Protein AF-A0AA38M912-F1 (afdb_monomer)

Mean predicted aligned error: 12.71 Å

Radius of gyration: 18.91 Å; Cα contacts (8 Å, |Δi|>4): 103; chains: 1; bounding box: 50×35×45 Å

Solvent-accessible surface area (backbone atoms only — not comparable to full-atom values): 8338 Å² total; per-residue (Å²): 144,74,76,74,65,67,74,74,74,66,80,50,88,76,58,61,54,60,59,48,54,52,50,52,52,54,55,40,49,53,43,69,71,44,100,64,55,73,65,56,34,49,52,52,39,48,41,54,52,34,39,79,68,66,34,66,69,32,48,50,48,58,66,17,42,56,68,89,63,87,45,54,94,74,69,52,79,80,75,76,38,41,57,70,59,23,54,67,40,70,46,81,50,100,88,49,75,48,70,42,76,60,66,54,69,57,76,75,78,92,66,63,82,86,61,62,86,81,49,88,86,64,77,82,84,48,70,51,70,48,71,122

Organism: NCBI:txid2755281

Sequence (132 aa):
MKTALVFLLTVSLSQCKLPLTFFKLQATQFVKNSNTSANCATDLSLLISDLFDMKMWALKMFDATTKLDAGILRGNMHFVGDYDLCVSIKEETKTRTVEGKYCSAIITLNTSFTELHEQMPKLKNVLHFRSK

pLDDT: mean 73.3, std 18.1, range [40.56, 95.06]

Foldseek 3Di:
DPPPVVVPPPPDVVVVVVVLVVVLVVQLVVLVPDPDDPVRSVLSNVLSVVVSVVPPLSVLCVQQFFDDDPCVVVVPDDGHGNPVSQQPRWDQDPVGIDGGWDKDWDADDPDDPVVVVPDPVPPPPRTDIDTD

Nearest PDB structures (foldseek):
  5dwk-assembly1_B  TM=7.271E-01  e=6.590E+00  Escherichia coli K-12

Structure (mmCIF, N/CA/C/O backbone):
data_AF-A0AA38M912-F1
#
_entry.id   AF-A0AA38M912-F1
#
loop_
_atom_site.group_PDB
_atom_site.id
_atom_site.type_symbol
_atom_site.label_atom_id
_atom_site.label_alt_id
_atom_site.label_comp_id
_atom_site.label_asym_id
_atom_site.label_entity_id
_atom_site.label_seq_id
_atom_site.pdbx_PDB_ins_code
_atom_site.Cartn_x
_atom_site.Cartn_y
_atom_site.Cartn_z
_atom_site.occupancy
_atom_site.B_iso_or_equiv
_atom_site.auth_seq_id
_atom_site.auth_comp_id
_atom_site.auth_asym_id
_atom_site.auth_atom_id
_atom_site.pdbx_PDB_model_num
ATOM 1 N N . MET A 1 1 ? 37.390 -16.144 4.191 1.00 49.75 1 MET A N 1
ATOM 2 C CA . MET A 1 1 ? 36.167 -16.981 4.206 1.00 49.75 1 MET A CA 1
ATOM 3 C C . MET A 1 1 ? 35.567 -17.140 5.619 1.00 49.75 1 MET A C 1
ATOM 5 O O . MET A 1 1 ? 35.113 -18.216 5.972 1.00 49.75 1 MET A O 1
ATOM 9 N N . LYS A 1 2 ? 35.557 -16.077 6.446 1.00 42.19 2 LYS A N 1
ATOM 10 C CA . LYS A 1 2 ? 34.979 -16.086 7.813 1.00 42.19 2 LYS A CA 1
ATOM 11 C C . LYS A 1 2 ? 33.892 -15.014 8.021 1.00 42.19 2 LYS A C 1
ATOM 13 O O . LYS A 1 2 ? 33.230 -15.004 9.046 1.00 42.19 2 LYS A O 1
ATOM 18 N N . THR A 1 3 ? 33.670 -14.148 7.033 1.00 49.22 3 THR A N 1
ATOM 19 C CA . THR A 1 3 ? 32.730 -13.016 7.092 1.00 49.22 3 THR A CA 1
ATOM 20 C C . THR A 1 3 ? 31.290 -13.368 6.702 1.00 49.22 3 THR A C 1
ATOM 22 O O . THR A 1 3 ? 30.375 -12.662 7.104 1.00 49.22 3 THR A O 1
ATOM 25 N N . ALA A 1 4 ? 31.054 -14.475 5.989 1.00 46.16 4 ALA A N 1
ATOM 26 C CA . ALA A 1 4 ? 29.708 -14.870 5.552 1.00 46.16 4 ALA A CA 1
ATOM 27 C C . ALA A 1 4 ? 28.857 -15.529 6.659 1.00 46.16 4 ALA A C 1
ATOM 29 O O . ALA A 1 4 ? 27.633 -15.467 6.613 1.00 46.16 4 ALA A O 1
ATOM 30 N N . LEU A 1 5 ? 29.485 -16.134 7.676 1.00 45.34 5 LEU A N 1
ATOM 31 C CA . LEU A 1 5 ? 28.772 -16.907 8.704 1.00 45.34 5 LEU A CA 1
ATOM 32 C C . LEU A 1 5 ? 28.100 -16.025 9.776 1.00 45.34 5 LEU A C 1
ATOM 34 O O . LEU A 1 5 ? 27.128 -16.446 10.395 1.00 45.34 5 LEU A O 1
ATOM 38 N N . VAL A 1 6 ? 28.586 -14.793 9.978 1.00 49.69 6 VAL A N 1
ATOM 39 C CA . VAL A 1 6 ? 28.044 -13.857 10.985 1.00 49.69 6 VAL A CA 1
ATOM 40 C C . VAL A 1 6 ? 26.676 -13.303 10.566 1.00 49.69 6 VAL A C 1
ATOM 42 O O . VAL A 1 6 ? 25.839 -13.035 11.422 1.00 49.69 6 VAL A O 1
ATOM 45 N N . PHE A 1 7 ? 26.403 -13.201 9.261 1.00 48.16 7 PHE A N 1
ATOM 46 C CA . PHE A 1 7 ? 25.123 -12.691 8.757 1.00 48.16 7 PHE A CA 1
ATOM 47 C C . PHE A 1 7 ? 23.961 -13.685 8.884 1.00 48.16 7 PHE A C 1
ATOM 49 O O . PHE A 1 7 ? 22.809 -13.263 8.884 1.00 48.16 7 PHE A O 1
ATOM 56 N N . LEU A 1 8 ? 24.235 -14.988 9.016 1.00 48.09 8 LEU A N 1
ATOM 57 C CA . LEU A 1 8 ? 23.186 -16.015 9.007 1.00 48.09 8 LEU A CA 1
ATOM 58 C C . LEU A 1 8 ? 22.677 -16.408 10.403 1.00 48.09 8 LEU A C 1
ATOM 60 O O . LEU A 1 8 ? 21.660 -17.087 10.491 1.00 48.09 8 LEU A O 1
ATOM 64 N N . LEU A 1 9 ? 23.327 -15.974 11.491 1.00 49.62 9 LEU A N 1
ATOM 65 C CA . LEU A 1 9 ? 22.985 -16.418 12.853 1.00 49.62 9 LEU A CA 1
ATOM 66 C C . LEU A 1 9 ? 22.326 -15.361 13.757 1.00 49.62 9 LEU A C 1
ATOM 68 O O . LEU A 1 9 ? 22.006 -15.684 14.898 1.00 49.62 9 LEU A O 1
ATOM 72 N N . THR A 1 10 ? 22.065 -14.129 13.299 1.00 49.53 10 THR A N 1
ATOM 73 C CA . THR A 1 10 ? 21.469 -13.086 14.168 1.00 49.53 10 THR A CA 1
ATOM 74 C C . THR A 1 10 ? 20.030 -12.685 13.860 1.00 49.53 10 THR A C 1
ATOM 76 O O . THR A 1 10 ? 19.454 -11.931 14.645 1.00 49.53 10 THR A O 1
ATOM 79 N N . VAL A 1 11 ? 19.366 -13.229 12.835 1.00 50.62 11 VAL A N 1
ATOM 80 C CA . VAL A 1 11 ? 17.922 -12.977 12.661 1.00 50.62 11 VAL A CA 1
ATOM 81 C C . VAL A 1 11 ? 17.114 -13.954 13.518 1.00 50.62 11 VAL A C 1
ATOM 83 O O . VAL A 1 11 ? 16.403 -14.831 13.040 1.00 50.62 11 VAL A O 1
ATOM 86 N N . SER A 1 12 ? 17.240 -13.793 14.835 1.00 48.69 12 SER A N 1
ATOM 87 C CA . SER A 1 12 ? 16.222 -14.249 15.777 1.00 48.69 12 SER A CA 1
ATOM 88 C C . SER A 1 12 ? 14.915 -13.527 15.437 1.00 48.69 12 SER A C 1
ATOM 90 O O . SER A 1 12 ? 14.922 -12.315 15.213 1.00 48.69 12 SER A O 1
ATOM 92 N N . LEU A 1 13 ? 13.791 -14.248 15.427 1.00 52.91 13 LEU A N 1
ATOM 93 C CA . LEU A 1 13 ? 12.436 -13.754 15.118 1.00 52.91 13 LEU A CA 1
ATOM 94 C C . LEU A 1 13 ? 12.008 -12.501 15.923 1.00 52.91 13 LEU A C 1
ATOM 96 O O . LEU A 1 13 ? 11.016 -11.857 15.587 1.00 52.91 13 LEU A O 1
ATOM 100 N N . SER A 1 14 ? 12.768 -12.111 16.952 1.00 53.31 14 SER A N 1
ATOM 101 C CA . SER A 1 14 ? 12.571 -10.887 17.740 1.00 53.31 14 SER A CA 1
ATOM 102 C C . SER A 1 14 ? 13.218 -9.621 17.135 1.00 53.31 14 SER A C 1
ATOM 104 O O . SER A 1 14 ? 12.787 -8.509 17.431 1.00 53.31 14 SER A O 1
ATOM 106 N N . GLN A 1 15 ? 14.206 -9.752 16.239 1.00 50.78 15 GLN A N 1
ATOM 107 C CA . GLN A 1 15 ? 14.866 -8.616 15.571 1.00 50.78 15 GLN A CA 1
ATOM 108 C C . GLN A 1 15 ? 14.215 -8.203 14.246 1.00 50.78 15 GLN A C 1
ATOM 110 O O . GLN A 1 15 ? 14.634 -7.215 13.659 1.00 50.78 15 GLN A O 1
ATOM 115 N N . CYS A 1 16 ? 13.157 -8.879 13.787 1.00 55.03 16 CYS A N 1
ATOM 116 C CA . CYS A 1 16 ? 12.419 -8.450 12.593 1.00 55.03 16 CYS A CA 1
ATOM 117 C C . CYS A 1 16 ? 11.542 -7.211 12.849 1.00 55.03 16 CYS A C 1
ATOM 119 O O . CYS A 1 16 ? 11.244 -6.468 11.922 1.00 55.03 16 CYS A O 1
ATOM 121 N N . LYS A 1 17 ? 11.150 -6.934 14.102 1.00 54.09 17 LYS A N 1
ATOM 122 C CA . LYS A 1 17 ? 10.293 -5.776 14.426 1.00 54.09 17 LYS A CA 1
ATOM 123 C C . LYS A 1 17 ? 11.035 -4.442 14.367 1.00 54.09 17 LYS A C 1
ATOM 125 O O . LYS A 1 17 ? 10.459 -3.458 13.925 1.00 54.09 17 LYS A O 1
ATOM 130 N N . LEU A 1 18 ? 12.298 -4.417 14.790 1.00 55.12 18 LEU A N 1
ATOM 131 C CA . LEU A 1 18 ? 13.135 -3.214 14.821 1.00 55.12 18 LEU A CA 1
ATOM 132 C C . LEU A 1 18 ? 13.348 -2.565 13.433 1.00 55.12 18 LEU A C 1
ATOM 134 O O . LEU A 1 18 ? 13.175 -1.352 13.317 1.00 55.12 18 LEU A O 1
ATOM 138 N N . PRO A 1 19 ? 13.662 -3.323 12.362 1.00 66.31 19 PRO A N 1
ATOM 139 C CA . PRO A 1 19 ? 13.733 -2.759 11.023 1.00 66.31 19 PRO A CA 1
ATOM 140 C C . PRO A 1 19 ? 12.350 -2.348 10.508 1.00 66.31 19 PRO A C 1
ATOM 142 O O . PRO A 1 19 ? 12.260 -1.315 9.854 1.00 66.31 19 PRO A O 1
ATOM 145 N N . LEU A 1 20 ? 11.264 -3.070 10.834 1.00 68.69 20 LEU A N 1
ATOM 146 C CA . LEU A 1 20 ? 9.912 -2.663 10.417 1.00 68.69 20 LEU A CA 1
ATOM 147 C C . LEU A 1 20 ? 9.458 -1.357 11.086 1.00 68.69 20 LEU A C 1
ATOM 149 O O . LEU A 1 20 ? 8.880 -0.513 10.411 1.00 68.69 20 LEU A O 1
ATOM 153 N N . THR A 1 21 ? 9.718 -1.144 12.379 1.00 73.94 21 THR A N 1
ATOM 154 C CA . THR A 1 21 ? 9.339 0.111 13.056 1.00 73.94 21 THR A CA 1
ATOM 155 C C . THR A 1 21 ? 10.149 1.295 12.542 1.00 73.94 21 THR A C 1
ATOM 157 O O . THR A 1 21 ? 9.588 2.368 12.314 1.00 73.94 21 THR A O 1
ATOM 160 N N . PHE A 1 22 ? 11.444 1.093 12.291 1.00 78.62 22 PHE A N 1
ATOM 161 C CA . PHE A 1 22 ? 12.293 2.092 11.652 1.00 78.62 22 PHE A CA 1
ATOM 162 C C . PHE A 1 22 ? 11.800 2.421 10.234 1.00 78.62 22 PHE A C 1
ATOM 164 O O . PHE A 1 22 ? 11.614 3.592 9.903 1.00 78.62 22 PHE A O 1
ATOM 171 N N . PHE A 1 23 ? 11.488 1.401 9.429 1.00 78.94 23 PHE A N 1
ATOM 172 C CA . PHE A 1 23 ? 10.968 1.575 8.072 1.00 78.94 23 PHE A CA 1
ATOM 173 C C . PHE A 1 23 ? 9.582 2.253 8.067 1.00 78.94 23 PHE A C 1
ATOM 175 O O . PHE A 1 23 ? 9.351 3.151 7.260 1.00 78.94 23 PHE A O 1
ATOM 182 N N . LYS A 1 24 ? 8.694 1.940 9.027 1.00 83.69 24 LYS A N 1
ATOM 183 C CA . LYS A 1 24 ? 7.387 2.609 9.230 1.00 83.69 24 LYS A CA 1
ATOM 184 C C . LYS A 1 24 ? 7.548 4.100 9.531 1.00 83.69 24 LYS A C 1
ATOM 186 O O . LYS A 1 24 ? 6.842 4.935 8.958 1.00 83.69 24 LYS A O 1
ATOM 191 N N . LEU A 1 25 ? 8.493 4.455 10.402 1.00 83.25 25 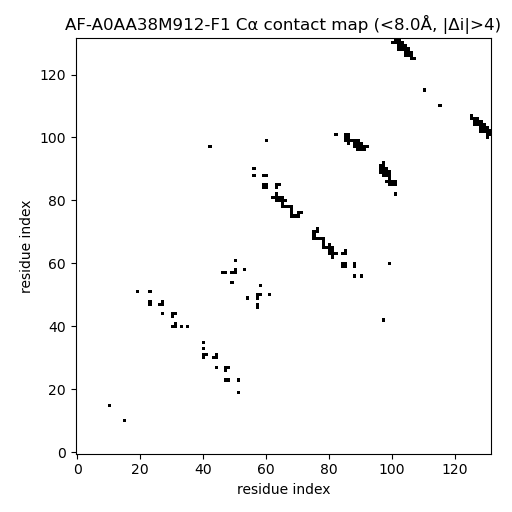LEU A N 1
ATOM 192 C CA . LEU A 1 25 ? 8.785 5.851 10.738 1.00 83.25 25 LEU A CA 1
ATOM 193 C C . LEU A 1 25 ? 9.358 6.616 9.543 1.00 83.25 25 LEU A C 1
ATOM 195 O O . LEU A 1 25 ? 8.902 7.720 9.252 1.00 83.25 25 LEU A O 1
ATOM 199 N N . GLN A 1 26 ? 10.314 6.030 8.821 1.00 84.00 26 GLN A N 1
ATOM 200 C CA . GLN A 1 26 ? 10.899 6.677 7.647 1.00 84.00 26 GLN A CA 1
ATOM 201 C C . GLN A 1 26 ? 9.874 6.870 6.524 1.00 84.00 26 GLN A C 1
ATOM 203 O O . GLN A 1 26 ? 9.783 7.961 5.961 1.00 84.00 26 GLN A O 1
ATOM 208 N N . ALA A 1 27 ? 9.056 5.853 6.244 1.00 83.81 27 ALA A N 1
ATOM 209 C CA . ALA A 1 27 ? 8.032 5.917 5.207 1.00 83.81 27 ALA A CA 1
ATOM 210 C C . ALA A 1 27 ? 6.975 6.994 5.507 1.00 83.81 27 ALA A C 1
ATOM 212 O O . ALA A 1 27 ? 6.645 7.804 4.643 1.00 83.81 27 ALA A O 1
ATOM 213 N N . THR A 1 28 ? 6.486 7.072 6.748 1.00 85.19 28 THR A N 1
ATOM 214 C CA . THR A 1 28 ? 5.505 8.104 7.133 1.00 85.19 28 THR A CA 1
ATOM 215 C C . THR A 1 28 ? 6.097 9.516 7.137 1.00 85.19 28 THR A C 1
ATOM 217 O O . THR A 1 28 ? 5.412 10.461 6.750 1.00 85.19 28 THR A O 1
ATOM 220 N N . GLN A 1 29 ? 7.368 9.687 7.515 1.00 85.69 29 GLN A N 1
ATOM 221 C CA . GLN A 1 29 ? 8.055 10.983 7.430 1.00 85.69 29 GLN A CA 1
ATOM 222 C C . GLN A 1 29 ? 8.236 11.453 5.986 1.00 85.69 29 GLN A C 1
ATOM 224 O O . GLN A 1 29 ? 7.990 12.619 5.685 1.00 85.69 29 GLN A O 1
ATOM 229 N N . PHE A 1 30 ? 8.603 10.549 5.075 1.00 88.50 30 PHE A N 1
ATOM 230 C CA . PHE A 1 30 ? 8.711 10.873 3.654 1.00 88.50 30 PHE A CA 1
ATOM 231 C C . PHE A 1 30 ? 7.391 11.423 3.096 1.00 88.50 30 PHE A C 1
ATOM 233 O O . PHE A 1 30 ? 7.377 12.454 2.427 1.00 88.50 30 PHE A O 1
ATOM 240 N N . VAL A 1 31 ? 6.273 10.781 3.440 1.00 87.62 31 VAL A N 1
ATOM 241 C CA . VAL A 1 31 ? 4.934 11.217 3.023 1.00 87.62 31 VAL A CA 1
ATOM 242 C C . VAL A 1 31 ? 4.581 12.585 3.593 1.00 87.62 31 VAL A C 1
ATOM 244 O O . VAL A 1 31 ? 4.116 13.450 2.854 1.00 87.62 31 VAL A O 1
ATOM 247 N N . LYS A 1 32 ? 4.844 12.811 4.883 1.00 84.94 32 LYS A N 1
ATOM 248 C CA . LYS A 1 32 ? 4.586 14.103 5.538 1.00 84.94 32 LYS A CA 1
ATOM 249 C C . LYS A 1 32 ? 5.397 15.252 4.940 1.00 84.94 32 LYS A C 1
ATOM 251 O O . LYS A 1 32 ? 4.900 16.369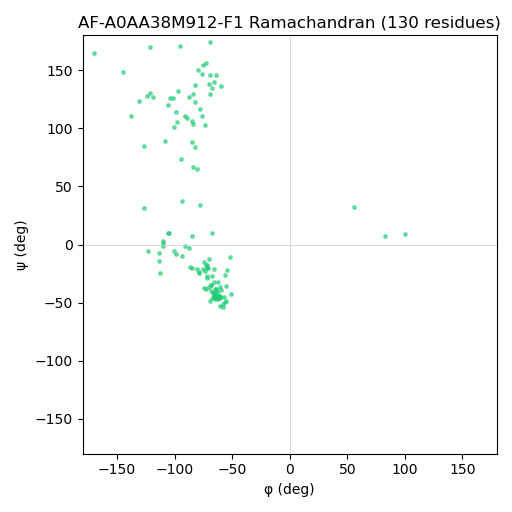 4.891 1.00 84.94 32 LYS A O 1
ATOM 256 N N . ASN A 1 33 ? 6.608 14.970 4.464 1.00 86.38 33 ASN A N 1
ATOM 257 C CA . ASN A 1 33 ? 7.498 15.963 3.859 1.00 86.38 33 ASN A CA 1
ATOM 258 C C . ASN A 1 33 ? 7.265 16.152 2.350 1.00 86.38 33 ASN A C 1
ATOM 260 O O . ASN A 1 33 ? 7.933 16.974 1.722 1.00 86.38 33 ASN A O 1
ATOM 264 N N . SER A 1 34 ? 6.355 15.385 1.744 1.00 84.38 34 SER A N 1
ATOM 265 C CA . SER A 1 34 ? 6.044 15.500 0.320 1.00 84.38 34 SER A CA 1
ATOM 266 C C . SER A 1 34 ? 5.164 16.722 0.031 1.00 84.38 34 SER A C 1
ATOM 268 O O . SER A 1 34 ? 4.310 17.100 0.831 1.00 84.38 34 SER A O 1
ATOM 270 N N . ASN A 1 35 ? 5.345 17.342 -1.139 1.00 84.94 35 ASN A N 1
ATOM 271 C CA . ASN A 1 35 ? 4.519 18.467 -1.587 1.00 84.94 35 ASN A CA 1
ATOM 272 C C . ASN A 1 35 ? 3.186 17.963 -2.176 1.00 84.94 35 ASN A C 1
ATOM 274 O O . ASN A 1 35 ? 2.954 18.052 -3.380 1.00 84.94 35 ASN A O 1
ATOM 278 N N . THR A 1 36 ? 2.354 17.347 -1.335 1.00 84.06 36 THR A N 1
ATOM 279 C CA . THR A 1 36 ? 1.032 16.806 -1.690 1.00 84.06 36 THR A CA 1
ATOM 280 C C . THR A 1 36 ? -0.067 17.453 -0.846 1.00 84.06 36 THR A C 1
ATOM 282 O O . THR A 1 36 ? 0.205 18.167 0.119 1.00 84.06 36 THR A O 1
ATOM 285 N N . SER A 1 37 ? -1.332 17.218 -1.195 1.00 88.94 37 SER A N 1
ATOM 286 C CA . SER A 1 37 ? -2.451 17.729 -0.399 1.00 88.94 37 SER A CA 1
ATOM 287 C C . SER A 1 37 ? -2.469 17.101 1.000 1.00 88.94 37 SER A C 1
ATOM 289 O O . SER A 1 37 ? -2.163 15.919 1.170 1.00 88.94 37 SER A O 1
ATOM 291 N N . ALA A 1 38 ? -2.891 17.866 2.013 1.00 87.12 38 ALA A N 1
ATOM 292 C CA . ALA A 1 38 ? -2.967 17.379 3.395 1.00 87.12 38 ALA A CA 1
ATOM 293 C C . ALA A 1 38 ? -3.824 16.104 3.527 1.00 87.12 38 ALA A C 1
ATOM 295 O O . ALA A 1 38 ? -3.489 15.196 4.291 1.00 87.12 38 ALA A O 1
ATOM 296 N N . ASN A 1 39 ? -4.895 16.000 2.732 1.00 87.31 39 ASN A N 1
ATOM 297 C CA . ASN A 1 39 ? -5.733 14.804 2.675 1.00 87.31 39 ASN A CA 1
ATOM 298 C C . ASN A 1 39 ? -4.965 13.591 2.135 1.00 87.31 39 ASN A C 1
ATOM 300 O O . ASN A 1 39 ? -4.997 12.547 2.777 1.00 87.31 39 ASN A O 1
ATOM 304 N N . CYS A 1 40 ? -4.225 13.752 1.032 1.00 85.75 40 CYS A N 1
ATOM 305 C CA . CYS A 1 40 ? -3.424 12.686 0.429 1.00 85.75 40 CYS A CA 1
ATOM 306 C C . CYS A 1 40 ? -2.304 12.213 1.366 1.00 85.75 40 CYS A C 1
ATOM 308 O O . CYS A 1 40 ? -2.136 11.014 1.574 1.00 85.75 40 CYS A O 1
ATOM 310 N N . ALA A 1 41 ? -1.586 13.143 2.004 1.00 89.50 41 ALA A N 1
ATOM 311 C CA . ALA A 1 41 ? -0.547 12.796 2.973 1.00 89.50 41 ALA A CA 1
ATOM 312 C C . ALA A 1 41 ? -1.111 12.011 4.172 1.00 89.50 41 ALA A C 1
ATOM 314 O O . ALA A 1 41 ? -0.468 11.090 4.681 1.00 89.50 41 ALA A O 1
ATOM 315 N N . THR A 1 42 ? -2.323 12.361 4.611 1.00 90.69 42 THR A N 1
ATOM 316 C CA . THR A 1 42 ? -3.012 11.683 5.715 1.00 90.69 42 THR A CA 1
ATOM 317 C C . THR A 1 42 ? -3.442 10.271 5.321 1.00 90.69 42 THR A C 1
ATOM 319 O O . THR A 1 42 ? -3.128 9.327 6.045 1.00 90.69 42 THR A O 1
ATOM 322 N N . ASP A 1 43 ? -4.090 10.106 4.164 1.00 89.75 43 ASP A N 1
ATOM 323 C CA . ASP A 1 43 ? -4.543 8.795 3.668 1.00 89.75 43 ASP A CA 1
ATOM 324 C C . ASP A 1 43 ? -3.366 7.856 3.413 1.00 89.75 43 ASP A C 1
ATOM 326 O O . ASP A 1 43 ? -3.393 6.688 3.799 1.00 89.75 43 ASP A O 1
ATOM 330 N N . LEU A 1 44 ? -2.283 8.380 2.838 1.00 90.12 44 LEU A N 1
ATOM 331 C CA . LEU A 1 44 ? -1.084 7.601 2.570 1.00 90.12 44 LEU A CA 1
ATOM 332 C C . LEU A 1 44 ? -0.344 7.222 3.863 1.00 90.12 44 LEU A C 1
ATOM 334 O O . LEU A 1 44 ? 0.147 6.102 3.984 1.00 90.12 44 LEU A O 1
ATOM 338 N N . SER A 1 45 ? -0.310 8.105 4.867 1.00 92.00 45 SER A N 1
ATOM 339 C CA . SER A 1 45 ? 0.243 7.768 6.190 1.00 92.00 45 SER A CA 1
ATOM 340 C C . SER A 1 45 ? -0.563 6.667 6.885 1.00 92.00 45 SER A C 1
ATOM 342 O O . SER A 1 45 ? 0.017 5.800 7.541 1.00 92.00 45 SER A O 1
ATOM 344 N N . LEU A 1 46 ? -1.889 6.694 6.734 1.00 92.50 46 LEU A N 1
ATOM 345 C CA . LEU A 1 46 ? -2.800 5.686 7.270 1.00 92.50 46 LEU A CA 1
ATOM 346 C C . LEU A 1 46 ? -2.621 4.338 6.567 1.00 92.50 46 LEU A C 1
ATOM 348 O O . LEU A 1 46 ? -2.461 3.329 7.248 1.00 92.50 46 LEU A O 1
ATOM 352 N N . LEU A 1 47 ? -2.551 4.336 5.232 1.00 91.75 47 LEU A N 1
ATOM 353 C CA . LEU A 1 47 ? -2.239 3.147 4.438 1.00 91.75 47 LEU A CA 1
ATOM 354 C C . LEU A 1 47 ? -0.912 2.522 4.867 1.00 91.75 47 LEU A C 1
ATOM 356 O O . LEU A 1 47 ? -0.864 1.324 5.127 1.00 91.75 47 LEU A O 1
ATOM 360 N N . ILE A 1 48 ? 0.150 3.325 4.995 1.00 92.56 48 ILE A N 1
ATOM 361 C CA . ILE A 1 48 ? 1.449 2.840 5.471 1.00 92.56 48 ILE A CA 1
ATOM 362 C C . ILE A 1 48 ? 1.291 2.227 6.860 1.00 92.56 48 ILE A C 1
ATOM 364 O O . ILE A 1 48 ? 1.715 1.097 7.078 1.00 92.56 48 ILE A O 1
ATOM 368 N N . SER A 1 49 ? 0.663 2.937 7.802 1.00 91.88 49 SER A N 1
ATOM 369 C CA . SER A 1 49 ? 0.503 2.424 9.163 1.00 91.88 49 SER A CA 1
ATOM 370 C C . SER A 1 49 ? -0.208 1.074 9.193 1.00 91.88 49 SER A C 1
ATOM 372 O O . SER A 1 49 ? 0.301 0.145 9.822 1.00 91.88 49 SER A O 1
ATOM 374 N N . ASP A 1 50 ? -1.334 0.973 8.494 1.00 93.06 50 ASP A N 1
ATOM 375 C CA . ASP A 1 50 ? -2.187 -0.210 8.467 1.00 93.06 50 ASP A CA 1
ATOM 376 C C . ASP A 1 50 ? -1.560 -1.370 7.682 1.00 93.06 50 ASP A C 1
ATOM 378 O O . ASP A 1 50 ? -1.805 -2.529 8.013 1.00 93.06 50 ASP A O 1
ATOM 382 N N . LEU A 1 51 ? -0.693 -1.077 6.707 1.00 92.38 51 LEU A N 1
ATOM 383 C CA . LEU A 1 51 ? 0.108 -2.077 6.002 1.00 92.38 51 LEU A CA 1
ATOM 384 C C . LEU A 1 51 ? 1.103 -2.756 6.951 1.00 92.38 51 LEU A C 1
ATOM 386 O O . LEU A 1 51 ? 1.192 -3.980 6.980 1.00 92.38 51 LEU A O 1
ATOM 390 N N . PHE A 1 52 ? 1.809 -1.976 7.777 1.00 91.19 52 PHE A N 1
ATOM 391 C CA . PHE A 1 52 ? 2.709 -2.519 8.803 1.00 91.19 52 PHE A CA 1
ATOM 392 C C . PHE A 1 52 ? 1.971 -3.264 9.919 1.00 91.19 52 PHE A C 1
ATOM 394 O O . PHE A 1 52 ? 2.540 -4.164 10.534 1.00 91.19 52 PHE A O 1
ATOM 401 N N . ASP A 1 53 ? 0.715 -2.898 10.169 1.00 91.88 53 ASP A N 1
ATOM 402 C CA . ASP A 1 53 ? -0.159 -3.594 11.114 1.00 91.88 53 ASP A CA 1
ATOM 403 C C . ASP A 1 53 ? -0.865 -4.802 10.456 1.00 91.88 53 ASP A C 1
ATOM 405 O O . ASP A 1 53 ? -1.719 -5.432 11.077 1.00 91.88 53 ASP A O 1
ATOM 409 N N . MET A 1 54 ? -0.496 -5.143 9.211 1.00 91.44 54 MET A N 1
ATOM 410 C CA . MET A 1 54 ? -1.001 -6.281 8.434 1.00 91.44 54 MET A CA 1
ATOM 411 C C . MET A 1 54 ? -2.526 -6.284 8.271 1.00 91.44 54 MET A C 1
ATOM 413 O O . MET A 1 54 ? -3.158 -7.340 8.198 1.00 91.44 54 MET A O 1
ATOM 417 N N . LYS A 1 55 ? -3.148 -5.103 8.205 1.00 94.06 55 LYS A N 1
ATOM 418 C CA . LYS A 1 55 ? -4.587 -5.015 7.960 1.00 94.06 55 LYS A CA 1
ATOM 419 C C . LYS A 1 55 ? -4.908 -5.415 6.528 1.00 94.06 55 LYS A C 1
ATOM 421 O O . LYS A 1 55 ? -4.251 -4.996 5.577 1.00 94.06 55 LYS A O 1
ATOM 426 N N .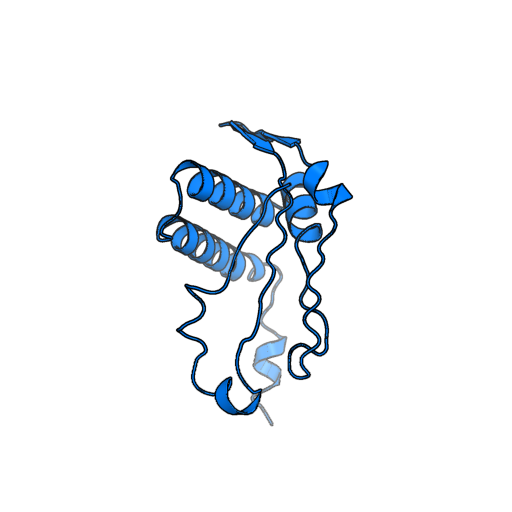 MET A 1 56 ? -5.983 -6.184 6.376 1.00 94.00 56 MET A N 1
ATOM 427 C CA . MET A 1 56 ? -6.350 -6.776 5.090 1.00 94.00 56 MET A CA 1
ATOM 428 C C . MET A 1 56 ? -6.613 -5.748 3.991 1.00 94.00 56 MET A C 1
ATOM 430 O O . MET A 1 56 ? -6.202 -5.974 2.858 1.00 94.00 56 MET A O 1
ATOM 434 N N . TRP A 1 57 ? -7.262 -4.623 4.293 1.00 93.81 57 TRP A N 1
ATOM 435 C CA . TRP A 1 57 ? -7.521 -3.581 3.295 1.00 93.81 57 TRP A CA 1
ATOM 436 C C . TRP A 1 57 ? -6.217 -2.966 2.762 1.00 93.81 57 TRP A C 1
ATOM 438 O O . TRP A 1 57 ? -6.083 -2.744 1.562 1.00 93.81 57 TRP A O 1
ATOM 448 N N . ALA A 1 58 ? -5.235 -2.751 3.643 1.00 94.19 58 ALA A N 1
ATOM 449 C CA . ALA A 1 58 ? -3.952 -2.155 3.295 1.00 94.19 58 ALA A CA 1
ATOM 450 C C . ALA A 1 58 ? -3.088 -3.134 2.496 1.00 94.19 58 ALA A C 1
ATOM 452 O O . ALA A 1 58 ? -2.449 -2.740 1.526 1.00 94.19 58 ALA A O 1
ATOM 453 N N . LEU A 1 59 ? -3.129 -4.422 2.853 1.00 93.94 59 LEU A N 1
ATOM 454 C CA . LEU A 1 59 ? -2.495 -5.489 2.080 1.00 93.94 59 LEU A CA 1
ATOM 455 C C . LEU A 1 59 ? -3.111 -5.616 0.684 1.00 93.94 59 LEU A C 1
ATOM 457 O O . LEU A 1 59 ? -2.370 -5.694 -0.287 1.00 93.94 59 LEU A O 1
ATOM 461 N N . LYS A 1 60 ? -4.446 -5.571 0.570 1.00 93.31 60 LYS A N 1
ATOM 462 C CA . LYS A 1 60 ? -5.143 -5.552 -0.727 1.00 93.31 60 LYS A CA 1
ATOM 463 C C . LYS A 1 60 ? -4.766 -4.324 -1.549 1.00 93.31 60 LYS A C 1
ATOM 465 O O . LYS A 1 60 ? -4.482 -4.459 -2.730 1.00 93.31 60 LYS A O 1
ATOM 470 N N . MET A 1 61 ? -4.722 -3.145 -0.927 1.00 92.06 61 MET A N 1
ATOM 471 C CA . MET A 1 61 ? -4.304 -1.915 -1.601 1.00 92.06 61 MET A CA 1
ATOM 472 C C . MET A 1 61 ? -2.868 -2.029 -2.108 1.00 92.06 61 MET A C 1
ATOM 474 O O . MET A 1 61 ? -2.605 -1.679 -3.251 1.00 92.06 61 MET A O 1
ATOM 478 N N . PHE A 1 62 ? -1.953 -2.552 -1.288 1.00 91.62 62 PHE A N 1
ATOM 479 C CA . PHE A 1 62 ? -0.560 -2.769 -1.673 1.00 91.62 62 PHE A CA 1
ATOM 480 C C . PHE A 1 62 ? -0.431 -3.793 -2.808 1.00 91.62 62 PHE A C 1
ATOM 482 O O . PHE A 1 62 ? 0.290 -3.549 -3.771 1.00 91.62 62 PHE A O 1
ATOM 489 N N . ASP A 1 63 ? -1.164 -4.903 -2.741 1.00 90.19 63 ASP A N 1
ATOM 490 C CA . ASP A 1 63 ? -1.168 -5.929 -3.787 1.00 90.19 63 ASP A CA 1
ATOM 491 C C . ASP A 1 63 ? -1.763 -5.429 -5.113 1.00 90.19 63 ASP A C 1
ATOM 493 O O . ASP A 1 63 ? -1.283 -5.815 -6.179 1.00 90.19 63 ASP A O 1
ATOM 497 N N . ALA A 1 64 ? -2.739 -4.515 -5.037 1.00 91.12 64 ALA A N 1
ATOM 498 C CA . ALA A 1 64 ? -3.338 -3.851 -6.190 1.00 91.12 64 ALA A CA 1
ATOM 499 C C . ALA A 1 64 ? -2.413 -2.817 -6.853 1.00 91.12 64 ALA A C 1
ATOM 501 O O . ALA A 1 64 ? -2.639 -2.431 -8.003 1.00 91.12 64 ALA A O 1
ATOM 502 N N . THR A 1 65 ? -1.367 -2.357 -6.156 1.00 84.94 65 THR A N 1
ATOM 503 C CA . THR A 1 65 ? -0.371 -1.465 -6.759 1.00 84.94 65 THR A CA 1
ATOM 504 C C . THR A 1 65 ? 0.517 -2.217 -7.742 1.00 84.94 65 THR A C 1
ATOM 506 O O . THR A 1 65 ? 0.691 -3.435 -7.666 1.00 84.94 65 THR A O 1
ATOM 509 N N . THR A 1 66 ? 1.104 -1.494 -8.693 1.00 78.44 66 THR A N 1
ATOM 510 C CA . THR A 1 66 ? 1.938 -2.147 -9.690 1.00 78.44 66 THR A CA 1
ATOM 511 C C . THR A 1 66 ? 3.244 -2.678 -9.094 1.00 78.44 66 THR A C 1
ATOM 513 O O . THR A 1 66 ? 4.011 -1.942 -8.473 1.00 78.44 66 THR A O 1
ATOM 516 N N . LYS A 1 67 ? 3.539 -3.950 -9.370 1.00 75.94 67 LYS A N 1
ATOM 517 C CA . LYS A 1 67 ? 4.838 -4.581 -9.121 1.00 75.94 67 LYS A CA 1
ATOM 518 C C . LYS A 1 67 ? 5.839 -4.215 -10.226 1.00 75.94 67 LYS A C 1
ATOM 520 O O . LYS A 1 67 ? 5.468 -3.949 -11.367 1.00 75.94 67 LYS A O 1
ATOM 525 N N . LEU A 1 68 ? 7.125 -4.168 -9.874 1.00 70.88 68 LEU A N 1
ATOM 526 C CA . LEU A 1 68 ? 8.192 -3.945 -10.850 1.00 70.88 68 LEU A CA 1
ATOM 527 C C . LEU A 1 68 ? 8.430 -5.229 -11.650 1.00 70.88 68 LEU A C 1
ATOM 529 O O . LEU A 1 68 ? 8.961 -6.200 -11.111 1.00 70.88 68 LEU A O 1
ATOM 533 N N . ASP A 1 69 ? 8.068 -5.217 -12.929 1.00 65.50 69 ASP A N 1
ATOM 534 C CA . ASP A 1 69 ? 8.328 -6.339 -13.828 1.00 65.50 69 ASP A CA 1
ATOM 535 C C . ASP A 1 69 ? 9.801 -6.425 -14.253 1.00 65.50 69 ASP A C 1
ATOM 537 O O . ASP A 1 69 ? 10.550 -5.440 -14.308 1.00 65.50 69 ASP A O 1
ATOM 541 N N . ALA A 1 70 ? 10.231 -7.637 -14.603 1.00 73.12 70 ALA A N 1
ATOM 542 C CA . ALA A 1 70 ? 11.553 -7.860 -15.167 1.00 73.12 70 ALA A CA 1
ATOM 543 C C . ALA A 1 70 ? 11.680 -7.197 -16.551 1.00 73.12 70 ALA A C 1
ATOM 545 O O . ALA A 1 70 ? 10.799 -7.296 -17.401 1.00 73.12 70 ALA A O 1
ATOM 546 N N . GLY A 1 71 ? 12.837 -6.591 -16.834 1.00 66.50 71 GLY A N 1
ATOM 547 C CA . GLY A 1 71 ? 13.100 -5.962 -18.134 1.00 66.50 71 GLY A CA 1
ATOM 548 C C . GLY A 1 71 ? 12.936 -4.445 -18.172 1.00 66.50 71 GLY A C 1
ATOM 549 O O . GLY A 1 71 ? 13.080 -3.877 -19.252 1.00 66.50 71 GLY A O 1
ATOM 550 N N . ILE A 1 72 ? 12.764 -3.785 -17.022 1.00 71.50 72 ILE A N 1
ATOM 551 C CA . ILE A 1 72 ? 12.813 -2.317 -16.913 1.00 71.50 72 ILE A CA 1
ATOM 552 C C . ILE A 1 72 ? 14.078 -1.722 -17.561 1.00 71.50 72 ILE A C 1
ATOM 554 O O . ILE A 1 72 ? 13.994 -0.777 -18.338 1.00 71.50 72 ILE A O 1
ATOM 558 N N . LEU A 1 73 ? 15.244 -2.350 -17.351 1.00 72.44 73 LEU A N 1
ATOM 559 C CA . LEU A 1 73 ? 16.528 -1.929 -17.938 1.00 72.44 73 LEU A CA 1
ATOM 560 C C . LEU A 1 73 ? 16.617 -2.157 -19.455 1.00 72.44 73 LEU A C 1
ATOM 562 O O . LEU A 1 73 ? 17.540 -1.673 -20.100 1.00 72.44 73 LEU A O 1
ATOM 566 N N . ARG A 1 74 ? 15.672 -2.912 -20.022 1.00 71.19 74 ARG A N 1
ATOM 567 C CA . ARG A 1 74 ? 15.553 -3.190 -21.459 1.00 71.19 74 ARG A CA 1
ATOM 568 C C . ARG A 1 74 ? 14.411 -2.399 -22.105 1.00 71.19 74 ARG A C 1
ATOM 570 O O . ARG A 1 74 ? 14.065 -2.677 -23.245 1.00 71.19 74 ARG A O 1
ATOM 577 N N . GLY A 1 75 ? 13.817 -1.446 -21.382 1.00 64.12 75 GLY A N 1
ATOM 578 C CA . GLY A 1 75 ? 12.721 -0.614 -21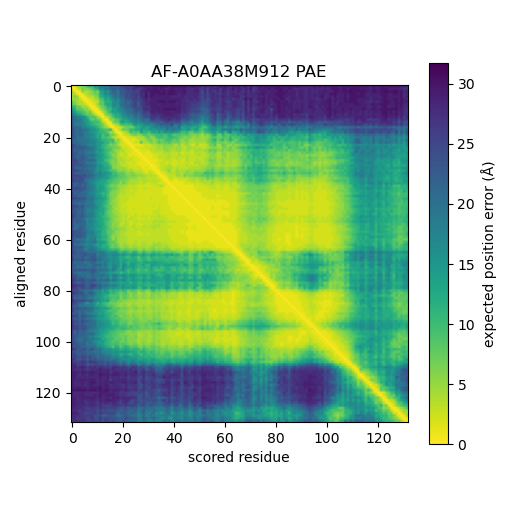.881 1.00 64.12 75 GLY A CA 1
ATOM 579 C C . GLY A 1 75 ? 11.330 -1.250 -21.793 1.00 64.12 75 GLY A C 1
ATOM 580 O O . GLY A 1 75 ? 10.370 -0.650 -22.265 1.00 64.12 75 GLY A O 1
ATOM 581 N N . ASN A 1 76 ? 11.182 -2.417 -21.156 1.00 64.50 76 ASN A N 1
ATOM 582 C CA . ASN A 1 76 ? 9.869 -3.017 -20.911 1.00 64.50 76 ASN A CA 1
ATOM 583 C C . ASN A 1 76 ? 9.245 -2.383 -19.664 1.00 64.50 76 ASN A C 1
ATOM 585 O O . ASN A 1 76 ? 9.382 -2.898 -18.557 1.00 64.50 76 ASN A O 1
ATOM 589 N N . MET A 1 77 ? 8.600 -1.232 -19.848 1.00 69.19 77 MET A N 1
ATOM 590 C CA . MET A 1 77 ? 7.889 -0.514 -18.790 1.00 69.19 77 MET A CA 1
ATOM 591 C C . MET A 1 77 ? 6.383 -0.620 -19.020 1.00 69.19 77 MET A C 1
ATOM 593 O O . MET A 1 77 ? 5.787 0.220 -19.689 1.00 69.19 77 MET A O 1
ATOM 597 N N . HIS A 1 78 ? 5.765 -1.662 -18.471 1.00 69.75 78 HIS A N 1
ATOM 598 C CA . HIS A 1 78 ? 4.316 -1.835 -18.495 1.00 69.75 78 HIS A CA 1
ATOM 599 C C . HIS A 1 78 ? 3.813 -2.054 -17.072 1.00 69.75 78 HIS A C 1
ATOM 601 O O . HIS A 1 78 ? 3.672 -3.175 -16.601 1.00 69.75 78 HIS A O 1
ATOM 607 N N . PHE A 1 79 ? 3.578 -0.952 -16.365 1.00 73.19 79 PHE A N 1
ATOM 608 C CA . PHE A 1 79 ? 3.207 -0.983 -14.958 1.00 73.19 79 PHE A CA 1
ATOM 609 C C . PHE A 1 79 ? 1.686 -0.933 -14.783 1.00 73.19 79 PHE A C 1
ATOM 611 O O . PHE A 1 79 ? 1.140 0.083 -14.354 1.00 73.19 79 PHE A O 1
ATOM 618 N N . VAL A 1 80 ? 1.004 -2.041 -15.074 1.00 74.88 80 VAL A N 1
ATOM 619 C CA . VAL A 1 80 ? -0.446 -2.171 -14.863 1.00 74.88 80 VAL A CA 1
ATOM 620 C C . VAL A 1 80 ? -0.710 -2.946 -13.570 1.00 74.88 80 VAL A C 1
ATOM 622 O O . VAL A 1 80 ? -0.555 -4.161 -13.526 1.00 74.88 80 VAL A O 1
ATOM 625 N N . GLY A 1 81 ? -1.046 -2.224 -12.497 1.00 84.06 81 GLY A N 1
ATOM 626 C CA . GLY A 1 81 ? -1.552 -2.815 -11.251 1.00 84.06 81 GLY A CA 1
ATOM 627 C C . GLY A 1 81 ? -2.958 -3.403 -11.425 1.00 84.06 81 GLY A C 1
ATOM 628 O O . GLY A 1 81 ? -3.577 -3.224 -12.478 1.00 84.06 81 GLY A O 1
ATOM 629 N N . ASP A 1 82 ? -3.475 -4.075 -10.395 1.00 89.50 82 ASP A N 1
ATOM 630 C CA . ASP A 1 82 ? -4.812 -4.681 -10.417 1.00 89.50 82 ASP A CA 1
ATOM 631 C C . ASP A 1 82 ? -5.896 -3.596 -10.301 1.00 89.50 82 ASP A C 1
ATOM 633 O O . ASP A 1 82 ? -6.142 -3.031 -9.229 1.00 89.50 82 ASP A O 1
ATOM 637 N N . TYR A 1 83 ? -6.515 -3.274 -11.440 1.00 90.06 83 TYR A N 1
ATOM 638 C CA . TYR A 1 83 ? -7.560 -2.257 -11.537 1.00 90.06 83 TYR A CA 1
ATOM 639 C C . TYR A 1 83 ? -8.772 -2.604 -10.671 1.00 90.06 83 TYR A C 1
ATOM 641 O O . TYR A 1 83 ? -9.183 -1.780 -9.850 1.00 90.06 83 TYR A O 1
ATOM 649 N N . ASP A 1 84 ? -9.315 -3.812 -10.842 1.00 92.31 84 ASP A N 1
ATOM 650 C CA . ASP A 1 84 ? -10.566 -4.241 -10.215 1.00 92.31 84 ASP A CA 1
ATOM 651 C C . ASP A 1 84 ? -10.403 -4.325 -8.698 1.00 92.31 84 ASP A C 1
ATOM 653 O O . A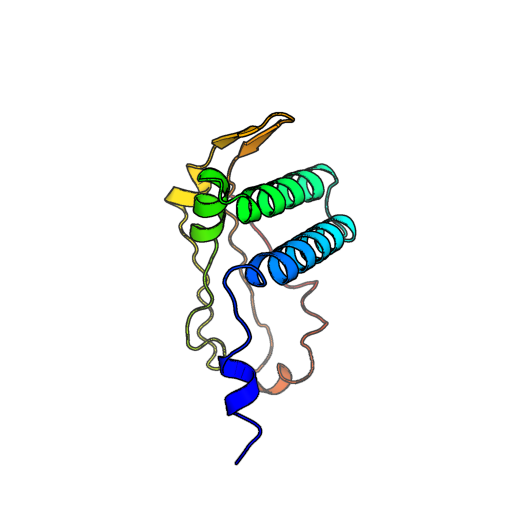SP A 1 84 ? -11.248 -3.831 -7.944 1.00 92.31 84 ASP A O 1
ATOM 657 N N . LEU A 1 85 ? -9.272 -4.867 -8.234 1.00 92.50 85 LEU A N 1
ATOM 658 C CA . LEU A 1 85 ? -8.965 -4.902 -6.813 1.00 92.50 85 LEU A CA 1
ATOM 659 C C . LEU A 1 85 ? -8.816 -3.486 -6.252 1.00 92.50 85 LEU A C 1
ATOM 661 O O . LEU A 1 85 ? -9.412 -3.201 -5.215 1.00 92.50 85 LEU A O 1
ATOM 665 N N . CYS A 1 86 ? -8.095 -2.589 -6.934 1.00 92.25 86 CYS A N 1
ATOM 666 C CA . CYS A 1 86 ? -7.883 -1.217 -6.470 1.00 92.25 86 CYS A CA 1
ATOM 667 C C . CYS A 1 86 ? -9.209 -0.476 -6.256 1.00 92.25 86 CYS A C 1
ATOM 669 O O . CYS A 1 86 ? -9.455 0.033 -5.163 1.00 92.25 86 CYS A O 1
ATOM 671 N N . VAL A 1 87 ? -10.081 -0.442 -7.269 1.00 93.75 87 VAL A N 1
ATOM 672 C CA . VAL A 1 87 ? -11.347 0.312 -7.203 1.00 93.75 87 VAL A CA 1
ATOM 673 C C . VAL A 1 87 ? -12.382 -0.330 -6.276 1.00 93.75 87 VAL A C 1
ATOM 675 O O . VAL A 1 87 ? -13.286 0.355 -5.804 1.00 93.75 87 VAL A O 1
ATOM 678 N N . SER A 1 88 ? -12.251 -1.627 -5.975 1.00 95.06 88 SER A N 1
ATOM 679 C CA . SER A 1 88 ? -13.128 -2.317 -5.020 1.00 95.06 88 SER A CA 1
ATOM 680 C C . SER A 1 88 ? -12.847 -1.966 -3.553 1.00 95.06 88 SER A C 1
ATOM 682 O O . SER A 1 88 ? -13.665 -2.265 -2.679 1.00 95.06 88 SER A O 1
ATOM 684 N N . ILE A 1 89 ? -11.695 -1.355 -3.249 1.00 94.50 89 ILE A N 1
ATOM 685 C CA . ILE A 1 89 ? -11.297 -1.069 -1.870 1.00 94.50 89 ILE A CA 1
ATOM 686 C C . ILE A 1 89 ? -12.042 0.159 -1.355 1.00 94.50 89 ILE A C 1
ATOM 688 O O . ILE A 1 89 ? -11.833 1.283 -1.812 1.00 94.50 89 ILE A O 1
ATOM 692 N N . LYS A 1 90 ? -12.856 -0.062 -0.327 1.00 95.06 90 LYS A N 1
ATOM 693 C CA . LYS A 1 90 ? -13.496 0.975 0.475 1.00 95.06 90 LYS A CA 1
ATOM 694 C C . LYS A 1 90 ? -13.425 0.563 1.936 1.00 95.06 90 LYS A C 1
ATOM 696 O O . LYS A 1 90 ? -14.072 -0.400 2.334 1.00 95.06 90 LYS A O 1
ATOM 701 N N . GLU A 1 91 ? -12.622 1.278 2.711 1.00 94.25 91 GLU A N 1
ATOM 702 C CA . GLU A 1 91 ? -12.399 0.987 4.125 1.00 94.25 91 GLU A CA 1
ATOM 703 C C . GLU A 1 91 ? -12.841 2.173 4.980 1.00 94.25 91 GLU A C 1
ATOM 705 O O . GLU A 1 91 ? -12.389 3.303 4.790 1.00 94.25 91 GLU A O 1
ATOM 710 N N . GLU A 1 92 ? -13.695 1.916 5.965 1.00 94.06 92 GLU A N 1
ATOM 711 C CA . GLU A 1 92 ? -14.036 2.893 6.994 1.00 94.06 92 GLU A CA 1
ATOM 712 C C . GLU A 1 92 ? -13.059 2.767 8.160 1.00 94.06 92 GLU A C 1
ATOM 714 O O . GLU A 1 92 ? -13.074 1.806 8.927 1.00 94.06 92 GLU A O 1
ATOM 719 N N . THR A 1 93 ? -12.182 3.755 8.305 1.00 87.19 93 THR A N 1
ATOM 720 C CA . THR A 1 93 ? -11.249 3.809 9.431 1.00 87.19 93 THR A CA 1
ATOM 721 C C . THR A 1 93 ? -11.808 4.677 10.552 1.00 87.19 93 THR A C 1
ATOM 723 O O . THR A 1 93 ? -12.783 5.406 10.383 1.00 87.19 93 THR A O 1
ATOM 726 N N . LYS A 1 94 ? -11.148 4.656 11.716 1.00 85.06 94 LYS A N 1
ATOM 727 C CA . LYS A 1 94 ? -11.561 5.438 12.895 1.00 85.06 94 LYS A CA 1
ATOM 728 C C . LYS A 1 94 ? -11.676 6.942 12.631 1.00 85.06 94 LYS A C 1
ATOM 730 O O . LYS A 1 94 ? -12.377 7.627 13.365 1.00 85.06 94 LYS A O 1
ATOM 735 N N . THR A 1 95 ? -10.934 7.458 11.653 1.00 84.75 95 THR A N 1
ATOM 736 C CA . THR A 1 95 ? -10.836 8.896 11.383 1.00 84.75 95 THR A CA 1
ATOM 737 C C . THR A 1 95 ? -11.459 9.302 10.054 1.00 84.75 95 THR A C 1
ATOM 739 O O . THR A 1 95 ? -11.834 10.464 9.918 1.00 84.75 95 THR A O 1
ATOM 742 N N . ARG A 1 96 ? -11.560 8.389 9.075 1.00 90.12 96 ARG A N 1
ATOM 743 C CA . ARG A 1 96 ? -12.124 8.664 7.744 1.00 90.12 96 ARG A CA 1
ATOM 744 C C . ARG A 1 96 ? -12.353 7.410 6.905 1.00 90.12 96 ARG A C 1
ATOM 746 O O . ARG A 1 96 ? -11.765 6.363 7.165 1.00 90.12 96 ARG A O 1
ATOM 753 N N . THR A 1 97 ? -13.127 7.555 5.840 1.00 92.31 97 THR A N 1
ATOM 754 C CA . THR A 1 97 ? -13.248 6.545 4.785 1.00 92.31 97 THR A CA 1
ATOM 755 C C . THR A 1 97 ? -12.113 6.694 3.774 1.00 92.31 97 THR A C 1
ATOM 757 O O . THR A 1 97 ? -11.864 7.794 3.280 1.00 92.31 97 THR A O 1
ATOM 760 N N . VAL A 1 98 ? -11.434 5.590 3.473 1.00 91.12 98 VAL A N 1
ATOM 761 C CA . VAL A 1 98 ? -10.424 5.475 2.418 1.00 91.12 98 VAL A CA 1
ATOM 762 C C . VAL A 1 98 ? -11.048 4.728 1.248 1.00 91.12 98 VAL A C 1
ATOM 764 O O . VAL A 1 98 ? -11.570 3.628 1.418 1.00 91.12 98 VAL A O 1
ATOM 767 N N . GLU A 1 99 ? -10.981 5.319 0.060 1.00 92.31 99 GLU A N 1
ATOM 768 C CA . GLU A 1 99 ? -11.507 4.736 -1.176 1.00 92.31 99 GLU A CA 1
ATOM 769 C C . GLU A 1 99 ? -10.378 4.607 -2.197 1.00 92.31 99 GLU A C 1
ATOM 771 O O . GLU A 1 99 ? -9.624 5.557 -2.437 1.00 92.31 99 GLU A O 1
ATOM 776 N N . GLY A 1 100 ? -10.249 3.420 -2.784 1.00 90.06 100 GLY A N 1
ATOM 777 C CA . GLY A 1 100 ? -9.274 3.146 -3.824 1.00 90.06 100 GLY A CA 1
ATOM 778 C C . GLY A 1 100 ? -9.596 3.903 -5.105 1.00 90.06 100 GLY A C 1
ATOM 779 O O . GLY A 1 100 ? -10.739 3.955 -5.558 1.00 90.06 100 GLY A O 1
ATOM 780 N N . LYS A 1 101 ? -8.566 4.515 -5.694 1.00 89.00 101 LYS A N 1
ATOM 781 C CA . LYS A 1 101 ? -8.659 5.231 -6.967 1.00 89.00 101 LYS A CA 1
ATOM 782 C C . LYS A 1 101 ? -7.535 4.781 -7.875 1.00 89.00 101 LYS A C 1
ATOM 784 O O . LYS A 1 101 ? -6.362 4.908 -7.526 1.00 89.00 101 LYS A O 1
ATOM 789 N N . TYR A 1 102 ? -7.908 4.294 -9.050 1.00 86.75 102 TYR A N 1
ATOM 790 C CA . TYR A 1 102 ? -6.946 3.855 -10.041 1.00 86.75 102 TYR A CA 1
ATOM 791 C C . TYR A 1 102 ? -6.506 5.021 -10.931 1.00 86.75 102 TYR A C 1
ATOM 793 O O . TYR A 1 102 ? -7.327 5.704 -11.548 1.00 86.75 102 TYR A O 1
ATOM 801 N N . CYS A 1 103 ? -5.194 5.221 -11.025 1.00 80.12 103 CYS A N 1
ATOM 802 C CA . CYS A 1 103 ? 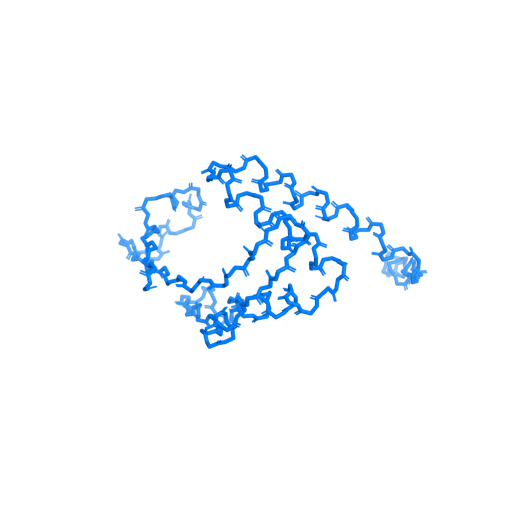-4.582 6.256 -11.849 1.00 80.12 103 CYS A CA 1
ATOM 803 C C . CYS A 1 103 ? -3.583 5.612 -12.810 1.00 80.12 103 CYS A C 1
ATOM 805 O O . CYS A 1 103 ? -2.666 4.918 -12.377 1.00 80.12 103 CYS A O 1
ATOM 807 N N . SER A 1 104 ? -3.710 5.899 -14.106 1.00 73.44 104 SER A N 1
ATOM 808 C CA . SER A 1 104 ? -2.688 5.538 -15.092 1.00 73.44 104 SER A CA 1
ATOM 809 C C . SER A 1 104 ? -1.783 6.736 -15.357 1.00 73.44 104 SER A C 1
ATOM 811 O O . SER A 1 104 ? -2.261 7.847 -15.608 1.00 73.44 104 SER A O 1
ATOM 813 N N . ALA A 1 105 ? -0.473 6.503 -15.324 1.00 68.62 105 ALA A N 1
ATOM 814 C CA . ALA A 1 105 ? 0.523 7.458 -15.789 1.00 68.62 105 ALA A CA 1
ATOM 815 C C . ALA A 1 105 ? 0.995 7.038 -17.180 1.00 68.62 105 ALA A C 1
ATOM 817 O O . ALA A 1 105 ? 1.433 5.906 -17.374 1.00 68.62 105 ALA A O 1
ATOM 818 N N . ILE A 1 106 ? 0.917 7.954 -18.140 1.00 67.75 106 ILE A N 1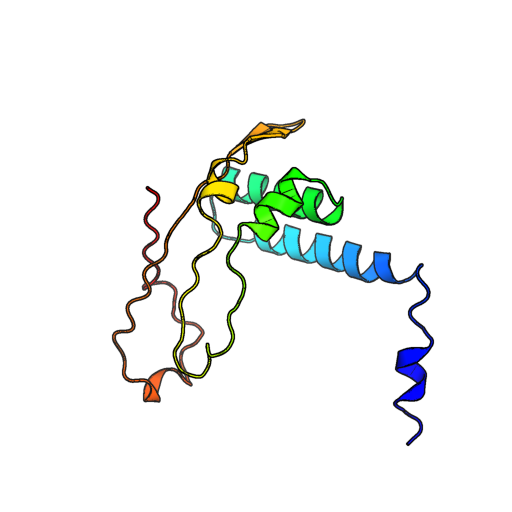
ATOM 819 C CA . ILE A 1 106 ? 1.527 7.759 -19.455 1.00 67.75 106 ILE A CA 1
ATOM 820 C C . ILE A 1 106 ? 2.850 8.512 -19.434 1.00 67.75 106 ILE A C 1
ATOM 822 O O . ILE A 1 106 ? 2.865 9.736 -19.310 1.00 67.75 106 ILE A O 1
ATOM 826 N N . ILE A 1 107 ? 3.956 7.776 -19.518 1.00 66.62 107 ILE A N 1
ATOM 827 C CA . ILE A 1 107 ? 5.298 8.353 -19.599 1.00 66.62 107 ILE A CA 1
ATOM 828 C C . ILE A 1 107 ? 5.700 8.366 -21.069 1.00 66.62 107 ILE A C 1
ATOM 830 O O . ILE A 1 107 ? 6.028 7.327 -21.638 1.00 66.62 107 ILE A O 1
ATOM 834 N N . THR A 1 108 ? 5.683 9.546 -21.682 1.00 59.88 108 THR A N 1
ATOM 835 C CA . THR A 1 108 ? 6.197 9.731 -23.041 1.00 59.88 108 THR A CA 1
ATOM 836 C C . THR A 1 108 ? 7.670 10.110 -22.962 1.00 59.88 108 THR A C 1
ATOM 838 O O . THR A 1 108 ? 8.014 11.200 -22.505 1.00 59.88 108 THR A O 1
ATOM 841 N N . LEU A 1 109 ? 8.552 9.211 -23.393 1.00 63.56 109 LEU A N 1
ATOM 842 C CA . LEU A 1 109 ? 9.979 9.503 -23.502 1.00 63.56 109 LEU A CA 1
ATOM 843 C C . LEU A 1 109 ? 10.247 10.184 -24.848 1.00 63.56 109 LEU A C 1
ATOM 845 O O . LEU A 1 109 ? 10.224 9.538 -25.890 1.00 63.56 109 LEU A O 1
ATOM 849 N N . ASN A 1 110 ? 10.505 11.492 -24.819 1.00 54.66 110 ASN A N 1
ATOM 850 C CA . ASN A 1 110 ? 10.892 12.283 -25.995 1.00 54.66 110 ASN A CA 1
ATOM 851 C C . ASN A 1 110 ? 12.423 12.384 -26.139 1.00 54.66 110 ASN A C 1
ATOM 853 O O . ASN A 1 110 ? 12.942 13.440 -26.490 1.00 54.66 110 ASN A O 1
ATOM 857 N N . THR A 1 111 ? 13.157 11.316 -25.826 1.00 55.41 111 THR A N 1
ATOM 858 C CA . THR A 1 111 ? 14.627 11.282 -25.888 1.00 55.41 111 THR A CA 1
ATOM 859 C C . THR A 1 111 ? 15.131 9.909 -26.320 1.00 55.41 111 THR A C 1
ATOM 861 O O . THR A 1 111 ? 14.508 8.880 -26.050 1.00 55.41 111 THR A O 1
ATOM 864 N N . SER A 1 112 ? 16.263 9.887 -27.026 1.00 55.12 112 SER A N 1
ATOM 865 C CA . SER A 1 112 ? 16.951 8.654 -27.409 1.00 55.12 112 SER A CA 1
ATOM 866 C C . SER A 1 112 ? 17.557 7.982 -26.169 1.00 55.12 112 SER A C 1
ATOM 868 O O . SER A 1 112 ? 18.001 8.646 -25.231 1.00 55.12 112 SER A O 1
ATOM 870 N N . PHE A 1 113 ? 17.583 6.643 -26.148 1.00 56.00 113 PHE A N 1
ATOM 871 C CA . PHE A 1 113 ? 18.019 5.835 -24.994 1.00 56.00 113 PHE A CA 1
ATOM 872 C C . PHE A 1 113 ? 19.428 6.193 -24.473 1.00 56.00 113 PHE A C 1
ATOM 874 O O . PHE A 1 113 ? 19.746 5.967 -23.309 1.00 56.00 113 PHE A O 1
ATOM 881 N N . THR A 1 114 ? 20.253 6.811 -25.318 1.00 52.72 114 THR A N 1
ATOM 882 C CA . THR A 1 114 ? 21.600 7.305 -25.012 1.00 52.72 114 THR A CA 1
ATOM 883 C C . THR A 1 114 ? 21.653 8.456 -23.997 1.00 52.72 114 THR A C 1
ATOM 885 O O . THR A 1 114 ? 22.683 8.622 -23.356 1.00 52.72 114 THR A O 1
ATOM 888 N N . GLU A 1 115 ? 20.571 9.213 -23.780 1.00 51.53 115 GLU A N 1
ATOM 889 C CA . GLU A 1 115 ? 20.544 10.371 -22.856 1.00 51.53 115 GLU A CA 1
ATOM 890 C C . GLU A 1 115 ? 19.951 10.049 -21.466 1.00 51.53 115 GLU A C 1
ATOM 892 O O . GLU A 1 115 ? 20.024 10.856 -20.537 1.00 51.53 115 GLU A O 1
ATOM 897 N N . LEU A 1 116 ? 19.383 8.850 -21.283 1.00 53.78 116 LEU A N 1
ATOM 898 C CA . LEU A 1 116 ? 18.724 8.430 -20.035 1.00 53.78 116 LEU A CA 1
ATOM 899 C C . LEU A 1 116 ? 19.699 8.141 -18.880 1.00 53.78 116 LEU A C 1
ATOM 901 O O . LEU A 1 116 ? 19.282 8.134 -17.722 1.00 53.78 116 LEU A O 1
ATOM 905 N N . HIS A 1 117 ? 20.988 7.941 -19.171 1.00 48.62 117 HIS A N 1
ATOM 906 C CA . HIS A 1 117 ? 22.001 7.597 -18.167 1.00 48.62 117 HIS A CA 1
ATOM 907 C C . HIS A 1 117 ? 22.347 8.767 -17.221 1.00 48.62 117 HIS A C 1
ATOM 909 O O . HIS A 1 117 ? 22.838 8.537 -16.120 1.00 48.62 117 HIS A O 1
ATOM 915 N N . GLU A 1 118 ? 22.060 10.020 -1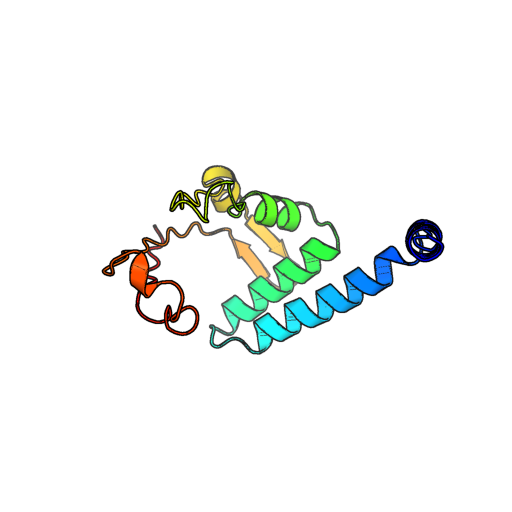7.601 1.00 47.50 118 GLU A N 1
ATOM 916 C CA . GLU A 1 118 ? 22.525 11.205 -16.857 1.00 47.50 118 GLU A CA 1
ATOM 917 C C . GLU A 1 118 ? 21.398 12.021 -16.184 1.00 47.50 118 GLU A C 1
ATOM 919 O O . GLU A 1 118 ? 21.668 12.937 -15.408 1.00 47.50 118 GLU A O 1
ATOM 924 N N . GLN A 1 119 ? 20.116 11.709 -16.430 1.00 43.75 119 GLN A N 1
ATOM 925 C CA . GLN A 1 119 ? 19.002 12.615 -16.083 1.00 43.75 119 GLN A CA 1
ATOM 926 C C . GLN A 1 119 ? 17.867 12.021 -15.233 1.00 43.75 119 GLN A C 1
ATOM 928 O O . GLN A 1 119 ? 16.735 12.516 -15.254 1.00 43.75 119 GLN A O 1
ATOM 933 N N . MET A 1 120 ? 18.168 11.060 -14.360 1.00 45.25 120 MET A N 1
ATOM 934 C CA . MET A 1 120 ? 17.211 10.620 -13.332 1.00 45.25 120 MET A CA 1
ATOM 935 C C . MET A 1 120 ? 16.844 11.634 -12.205 1.00 45.25 120 MET A C 1
ATOM 937 O O . MET A 1 120 ? 16.118 11.224 -11.302 1.00 45.25 120 MET A O 1
ATOM 941 N N . PRO A 1 121 ? 17.202 12.946 -12.216 1.00 44.81 121 PRO A N 1
ATOM 942 C CA . PRO A 1 121 ? 16.556 13.939 -11.340 1.00 44.81 121 PRO A CA 1
ATOM 943 C C . PRO A 1 121 ? 15.471 14.812 -12.010 1.00 44.81 121 PRO A C 1
ATOM 945 O O . PRO A 1 121 ? 14.840 15.612 -11.317 1.00 44.81 121 PRO A O 1
ATOM 948 N N . LYS A 1 122 ? 15.238 14.723 -13.333 1.00 43.81 122 LYS A N 1
ATOM 949 C CA . LYS A 1 122 ? 14.408 15.708 -14.074 1.00 43.81 122 LYS A CA 1
ATOM 950 C C . LYS A 1 122 ? 13.010 15.242 -14.492 1.00 43.81 122 LYS A C 1
ATOM 952 O O . LYS A 1 122 ? 12.307 15.977 -15.184 1.00 43.81 122 LYS A O 1
ATOM 957 N N . LEU A 1 123 ? 12.532 14.091 -14.020 1.00 51.25 123 LEU A N 1
ATOM 958 C CA . LEU A 1 123 ? 11.206 13.573 -14.390 1.00 51.25 123 LEU A CA 1
A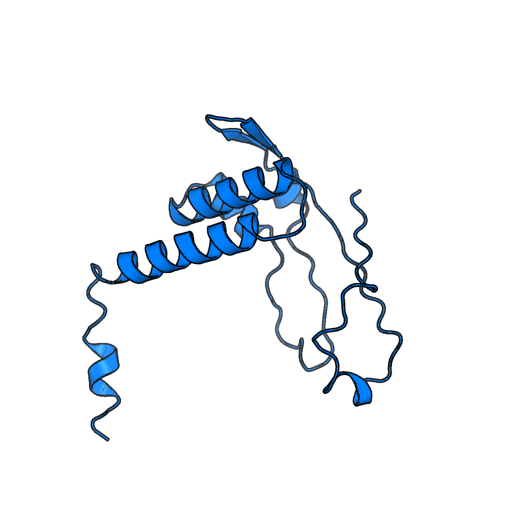TOM 959 C C . LEU A 1 123 ? 10.022 14.256 -13.663 1.00 51.25 123 LEU A C 1
ATOM 961 O O . LEU A 1 123 ? 9.017 13.620 -13.366 1.00 51.25 123 LEU A O 1
ATOM 965 N N . LYS A 1 124 ? 10.111 15.559 -13.365 1.00 45.94 124 LYS A N 1
ATOM 966 C CA . LYS A 1 124 ? 9.003 16.316 -12.749 1.00 45.94 124 LYS A CA 1
ATOM 967 C C . LYS A 1 124 ? 7.937 16.762 -13.757 1.00 45.94 124 LYS A C 1
ATOM 969 O O . LYS A 1 124 ? 6.805 16.993 -13.355 1.00 45.94 124 LYS A O 1
ATOM 974 N N . ASN A 1 125 ? 8.272 16.831 -15.049 1.00 46.88 125 ASN A N 1
ATOM 975 C CA . ASN A 1 125 ? 7.424 17.480 -16.062 1.00 46.88 125 ASN A CA 1
ATOM 976 C C . ASN A 1 125 ? 6.770 16.515 -17.070 1.00 46.88 125 ASN A C 1
ATOM 978 O O . ASN A 1 125 ? 6.128 16.975 -18.006 1.00 46.88 125 ASN A O 1
ATOM 982 N N . VAL A 1 126 ? 6.952 15.196 -16.922 1.00 49.56 126 VAL A N 1
ATOM 983 C CA . VAL A 1 126 ? 6.516 14.197 -17.929 1.00 49.56 126 VAL A CA 1
ATOM 984 C C . VAL A 1 126 ? 5.387 13.294 -17.415 1.00 49.56 126 VAL A C 1
ATOM 986 O O . VAL A 1 126 ? 4.710 12.625 -18.189 1.00 49.56 126 VAL A O 1
ATOM 989 N N . LEU A 1 127 ? 5.138 13.290 -16.105 1.00 50.50 127 LEU A N 1
ATOM 990 C CA . LEU A 1 127 ? 4.128 12.435 -15.489 1.00 50.50 127 LEU A CA 1
ATOM 991 C C . LEU A 1 127 ? 2.750 13.100 -15.549 1.00 50.50 127 LEU A C 1
ATOM 993 O O . LEU A 1 127 ? 2.327 13.791 -14.623 1.00 50.50 127 LEU A O 1
ATOM 997 N N . HIS A 1 128 ? 2.034 12.872 -16.647 1.00 49.12 128 HIS A N 1
ATOM 998 C CA . HIS A 1 128 ? 0.608 13.168 -16.720 1.00 49.12 128 HIS A CA 1
ATOM 999 C C . HIS A 1 128 ? -0.189 11.997 -16.138 1.00 49.12 128 HIS A C 1
ATOM 1001 O O . HIS A 1 128 ? -0.368 10.962 -16.782 1.00 49.12 128 HIS A O 1
ATOM 1007 N N . PHE A 1 129 ? -0.683 12.173 -14.913 1.00 50.19 129 PHE A N 1
ATOM 1008 C CA . PHE A 1 129 ? -1.654 11.265 -14.310 1.00 50.19 129 PHE A CA 1
ATOM 1009 C C . PHE A 1 129 ? -3.055 11.636 -14.800 1.00 50.19 129 PHE A C 1
ATOM 1011 O O . PHE A 1 129 ? -3.503 12.767 -14.605 1.00 50.19 129 PHE A O 1
ATOM 1018 N N . ARG A 1 130 ? -3.762 10.692 -15.425 1.00 44.38 130 ARG A N 1
ATOM 1019 C CA . ARG A 1 130 ? -5.214 10.796 -15.618 1.00 44.38 130 ARG A CA 1
ATOM 1020 C C . ARG A 1 130 ? -5.882 9.831 -14.645 1.00 44.38 130 ARG A C 1
ATOM 1022 O O . ARG A 1 130 ? -5.625 8.630 -14.717 1.00 44.38 130 ARG A O 1
ATOM 1029 N N . SER A 1 131 ? -6.729 10.343 -13.753 1.00 43.25 131 SER A N 1
ATOM 1030 C CA . SER A 1 131 ? -7.720 9.491 -13.091 1.00 43.25 131 SER A CA 1
ATOM 1031 C C . SER A 1 131 ? -8.912 9.347 -14.038 1.00 43.25 131 SER A C 1
ATOM 1033 O O . SER A 1 131 ? -9.295 10.322 -14.691 1.00 43.25 131 SER A O 1
ATOM 1035 N N . LYS A 1 132 ? -9.445 8.133 -14.168 1.00 40.56 132 LYS A N 1
ATOM 1036 C CA . LYS A 1 132 ? -10.763 7.919 -14.775 1.00 40.56 132 LYS A CA 1
ATOM 1037 C C . LYS A 1 132 ? -11.842 8.031 -13.710 1.00 40.56 132 LYS A C 1
ATOM 1039 O O . LYS A 1 132 ? -11.523 7.735 -12.538 1.00 40.56 132 LYS A O 1
#

InterPro domains:
  IPR006621 Nose resistant-to-fluoxetine protein, N-terminal [PF20146] (40-117)
  IPR006621 Nose resistant-to-fluoxetine protein, N-terminal [SM00703] (37-132)
  IPR052728 Oxygen and lipid transport regulator [PTHR11161] (24-114)

Secondary structure (DSSP, 8-state):
--SSSGGGS---TTSSHHHHHHHHHHHHHHHHTSSS-HHHHHHHHHHHHHHHTT-HHHHHHHHHSPP--TTGGGT-------HHHHHH-EEE-SS-EEE---EEEE----S-GGGTTS-TT-TTSS-EEEE-